Protein AF-A0A5S3Y9M4-F1 (afdb_monomer_lite)

Sequence (148 aa):
IIEPTGKFFPDQVSSVEQMASTVFKRVSHYAGMQSWPISVVNPQQHMQQQSMPKFTFVDEIRGEKAQLVNAPAIDMQLSYNPNQINQPQDLVASFAGSLATVMIYHRGILPPGGEAQVAAASDALACFLGFGVMMSNTVYQFKGGCGS

Structure (mmCIF, N/CA/C/O backbone):
data_AF-A0A5S3Y9M4-F1
#
_entry.id   AF-A0A5S3Y9M4-F1
#
loop_
_atom_site.group_PDB
_atom_site.id
_atom_site.type_symbol
_atom_site.label_atom_id
_atom_site.label_alt_id
_atom_site.label_comp_id
_atom_site.label_asym_id
_atom_site.label_entity_id
_atom_site.label_seq_id
_atom_site.pdbx_PDB_ins_code
_atom_site.Cartn_x
_atom_site.Cartn_y
_atom_site.Cartn_z
_atom_site.occupancy
_atom_site.B_iso_or_equiv
_atom_site.auth_seq_id
_atom_site.auth_comp_id
_atom_site.auth_asym_id
_atom_site.auth_atom_id
_atom_site.pdbx_PDB_model_num
ATOM 1 N N . ILE A 1 1 ? -13.453 -0.375 -7.675 1.00 64.75 1 ILE A N 1
ATOM 2 C CA . ILE A 1 1 ? -13.479 0.693 -6.649 1.00 64.75 1 ILE A CA 1
ATOM 3 C C . ILE A 1 1 ? -13.809 0.022 -5.329 1.00 64.75 1 ILE A C 1
ATOM 5 O O . ILE A 1 1 ? -14.756 -0.758 -5.302 1.00 64.75 1 ILE A O 1
ATOM 9 N N . ILE A 1 2 ? -12.996 0.242 -4.299 1.00 74.31 2 ILE A N 1
ATOM 10 C CA . ILE A 1 2 ? -13.254 -0.259 -2.943 1.00 74.31 2 ILE A CA 1
ATOM 11 C C . ILE A 1 2 ? -14.020 0.835 -2.186 1.00 74.31 2 ILE A C 1
ATOM 13 O O . ILE A 1 2 ? -13.746 2.016 -2.385 1.00 74.31 2 ILE A O 1
ATOM 17 N N . GLU A 1 3 ? -14.960 0.464 -1.312 1.00 68.81 3 GLU A N 1
ATOM 18 C CA . GLU A 1 3 ? -15.726 1.411 -0.481 1.00 68.81 3 GLU A CA 1
ATOM 19 C C . GLU A 1 3 ? -15.494 1.166 1.022 1.00 68.81 3 GLU A C 1
ATOM 21 O O . GLU A 1 3 ? -15.241 0.024 1.414 1.00 68.81 3 GLU A O 1
ATOM 26 N N . PRO A 1 4 ? -15.598 2.190 1.894 1.00 64.75 4 PRO A N 1
ATOM 27 C CA . PRO A 1 4 ? -15.404 2.050 3.340 1.00 64.75 4 PRO A CA 1
ATOM 28 C C . PRO A 1 4 ? -16.650 1.466 4.031 1.00 64.75 4 PRO A C 1
ATOM 30 O O . PRO A 1 4 ? -17.170 2.022 4.995 1.00 64.75 4 PRO A O 1
ATOM 33 N N . THR A 1 5 ? -17.180 0.363 3.508 1.00 68.12 5 THR A N 1
ATOM 34 C CA . THR A 1 5 ? -18.410 -0.264 4.005 1.00 68.12 5 THR A CA 1
ATOM 35 C C . THR A 1 5 ? -18.120 -1.624 4.624 1.00 68.12 5 THR A C 1
ATOM 37 O O . THR A 1 5 ? -17.132 -2.283 4.290 1.00 68.12 5 THR A O 1
ATOM 40 N N . GLY A 1 6 ? -19.033 -2.101 5.476 1.00 66.19 6 GLY A N 1
ATOM 41 C CA . GLY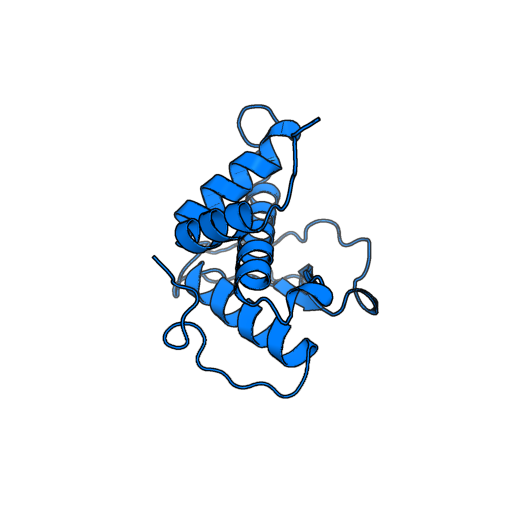 A 1 6 ? -18.958 -3.443 6.067 1.00 66.19 6 GLY A CA 1
ATOM 42 C C . GLY A 1 6 ? -18.935 -4.581 5.037 1.00 66.19 6 GLY A C 1
ATOM 43 O O . GLY A 1 6 ? -18.587 -5.700 5.378 1.00 66.19 6 GLY A O 1
ATOM 44 N N . LYS A 1 7 ? -19.237 -4.314 3.759 1.00 72.94 7 LYS A N 1
ATOM 45 C CA . LYS A 1 7 ? -19.050 -5.276 2.663 1.00 72.94 7 LYS A CA 1
ATOM 46 C C . LYS A 1 7 ? -17.567 -5.533 2.366 1.00 72.94 7 LYS A C 1
ATOM 48 O O . LYS A 1 7 ? -17.186 -6.667 2.093 1.00 72.94 7 LYS A O 1
ATOM 53 N N . PHE A 1 8 ? -16.740 -4.489 2.420 1.00 63.94 8 PHE A N 1
ATOM 54 C CA . PHE A 1 8 ? -15.296 -4.565 2.171 1.00 63.94 8 PHE A CA 1
ATOM 55 C C . PHE A 1 8 ? -14.483 -4.681 3.469 1.00 63.94 8 PHE A C 1
ATOM 57 O O . PHE A 1 8 ? -13.335 -5.114 3.436 1.00 63.94 8 PHE A O 1
ATOM 64 N N . PHE A 1 9 ? -15.080 -4.361 4.621 1.00 72.00 9 PHE A N 1
ATOM 65 C CA . PHE A 1 9 ? -14.468 -4.482 5.950 1.00 72.00 9 PHE A CA 1
ATOM 66 C C . PHE A 1 9 ? -15.463 -5.047 7.001 1.00 72.00 9 PHE A C 1
ATOM 68 O O . PHE A 1 9 ? -15.833 -4.330 7.923 1.00 72.00 9 PHE A O 1
ATOM 75 N N . PRO A 1 10 ? -15.942 -6.304 6.877 1.00 71.19 10 PRO A N 1
ATOM 76 C CA . PRO A 1 10 ? -16.890 -6.938 7.804 1.00 71.19 10 PRO A CA 1
ATOM 77 C C . PRO A 1 10 ? -16.314 -7.354 9.163 1.00 71.19 10 PRO A C 1
ATOM 79 O O . PRO A 1 10 ? -17.085 -7.752 10.036 1.00 71.19 10 PRO A O 1
ATOM 82 N N . ASP A 1 11 ? -14.991 -7.347 9.345 1.00 74.44 11 ASP A N 1
ATOM 83 C CA . ASP A 1 11 ? -14.381 -7.956 10.531 1.00 74.44 11 ASP A CA 1
ATOM 84 C C . ASP A 1 11 ? -14.655 -7.140 11.797 1.00 74.44 11 ASP A C 1
ATOM 86 O O . ASP A 1 11 ? -14.418 -5.933 11.843 1.00 74.44 11 ASP A O 1
ATOM 90 N N . GLN A 1 12 ? -15.086 -7.832 12.852 1.00 65.00 12 GLN A N 1
ATOM 91 C CA . GLN A 1 12 ? -15.108 -7.292 14.207 1.00 65.00 12 GLN A CA 1
ATOM 92 C C . GLN A 1 12 ? -13.809 -7.673 14.913 1.00 65.00 12 GLN A C 1
ATOM 94 O O . GLN A 1 12 ? -13.387 -8.829 14.881 1.00 65.00 12 GLN A O 1
ATOM 99 N N . VAL A 1 13 ? -13.167 -6.701 15.551 1.00 71.00 13 VAL A N 1
ATOM 100 C CA . VAL A 1 13 ? -11.873 -6.883 16.216 1.00 71.00 13 VAL A CA 1
ATOM 101 C C . VAL A 1 13 ? -11.935 -6.394 17.653 1.00 71.00 13 VAL A C 1
ATOM 103 O O . VAL A 1 13 ? -12.751 -5.545 18.003 1.00 71.00 13 VAL A O 1
ATOM 106 N N . SER A 1 14 ? -11.061 -6.956 18.483 1.00 69.00 14 SER A N 1
ATOM 107 C CA . SER A 1 14 ? -11.058 -6.755 19.935 1.00 69.00 14 SER A CA 1
ATOM 108 C C . SER A 1 14 ? -9.910 -5.871 20.435 1.00 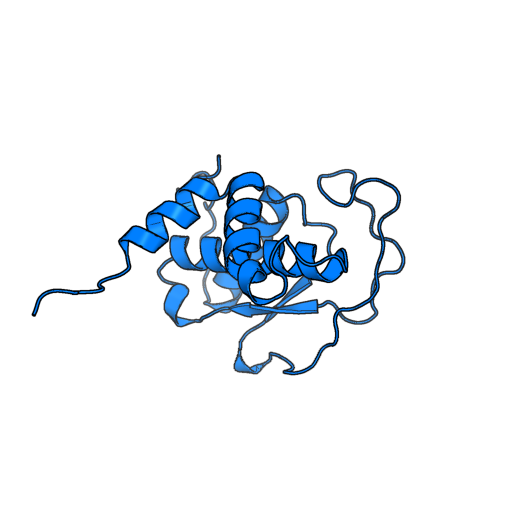69.00 14 SER A C 1
ATOM 110 O O . SER A 1 14 ? -9.907 -5.482 21.600 1.00 69.00 14 SER A O 1
ATOM 112 N N . SER A 1 15 ? -8.951 -5.523 19.567 1.00 81.38 15 SER A N 1
ATOM 113 C CA . SER A 1 15 ? -7.828 -4.636 19.890 1.00 81.38 15 SER A CA 1
ATOM 114 C C . SER A 1 15 ? -7.423 -3.734 18.722 1.00 81.38 15 SER A C 1
ATOM 116 O O . SER A 1 15 ? -7.753 -3.991 17.560 1.00 81.38 15 SER A O 1
ATOM 118 N N . VAL A 1 16 ? -6.668 -2.680 19.041 1.00 82.81 16 VAL A N 1
ATOM 119 C CA . VAL A 1 16 ? -6.135 -1.700 18.082 1.00 82.81 16 VAL A CA 1
ATOM 120 C C . VAL A 1 16 ? -5.191 -2.375 17.084 1.00 82.81 16 VAL A C 1
ATOM 122 O O . VAL A 1 16 ? -5.310 -2.175 15.877 1.00 82.81 16 VAL A O 1
ATOM 125 N N . GLU A 1 17 ? -4.291 -3.225 17.574 1.00 85.94 17 GLU A N 1
ATOM 126 C CA . GLU A 1 17 ? -3.337 -3.987 16.766 1.00 85.94 17 GLU A CA 1
ATOM 127 C C . GLU A 1 17 ? -4.059 -4.961 15.832 1.00 85.94 17 GLU A C 1
ATOM 129 O O . GLU A 1 17 ? -3.710 -5.085 14.654 1.00 85.94 17 GLU A O 1
ATOM 134 N N . GLN A 1 18 ? -5.099 -5.633 16.338 1.00 85.38 18 GLN A N 1
ATOM 135 C CA . GLN A 1 18 ? -5.902 -6.548 15.538 1.00 85.38 18 GLN A CA 1
ATOM 136 C C . GLN A 1 18 ? -6.652 -5.786 14.440 1.00 85.38 18 GLN A C 1
ATOM 138 O O . GLN A 1 18 ? -6.697 -6.267 13.306 1.00 85.38 18 GLN A O 1
ATOM 143 N N . MET A 1 19 ? -7.173 -4.587 14.732 1.00 85.69 19 MET A N 1
ATOM 144 C CA . MET A 1 19 ? -7.770 -3.718 13.714 1.00 85.69 19 MET A CA 1
ATOM 145 C C . MET A 1 19 ? -6.752 -3.345 12.641 1.00 85.69 19 MET A C 1
ATOM 147 O O . MET A 1 19 ? -7.009 -3.574 11.461 1.00 85.69 19 MET A O 1
ATOM 151 N N . ALA A 1 20 ? -5.586 -2.829 13.039 1.00 89.31 20 ALA A N 1
ATOM 152 C CA . ALA A 1 20 ? -4.542 -2.403 12.112 1.00 89.31 20 ALA A CA 1
ATOM 153 C C . ALA A 1 20 ? -4.094 -3.548 11.196 1.00 89.31 20 ALA A C 1
ATOM 155 O O . ALA A 1 20 ? -4.087 -3.387 9.977 1.00 89.31 20 ALA A O 1
ATOM 156 N N . SER A 1 21 ? -3.803 -4.725 11.761 1.00 90.94 21 SER A N 1
ATOM 157 C CA . SER A 1 21 ? -3.412 -5.913 10.991 1.00 90.94 21 SER A CA 1
ATOM 158 C C . SER A 1 21 ? -4.505 -6.369 10.026 1.00 90.94 21 SER A C 1
ATOM 160 O O . SER A 1 21 ? -4.226 -6.696 8.873 1.00 90.94 21 SER A O 1
ATOM 162 N N . THR A 1 22 ? -5.761 -6.354 10.468 1.00 90.19 22 THR A N 1
ATOM 163 C CA . THR A 1 22 ? -6.903 -6.793 9.658 1.00 90.19 22 THR A CA 1
ATOM 164 C C . THR A 1 22 ? -7.167 -5.844 8.492 1.00 90.19 22 THR A C 1
ATOM 166 O O . THR A 1 22 ? -7.292 -6.282 7.346 1.00 90.19 22 THR A O 1
ATOM 169 N N . VAL A 1 23 ? -7.188 -4.536 8.759 1.00 90.06 23 VAL A N 1
ATOM 170 C CA . VAL A 1 23 ? -7.344 -3.511 7.721 1.00 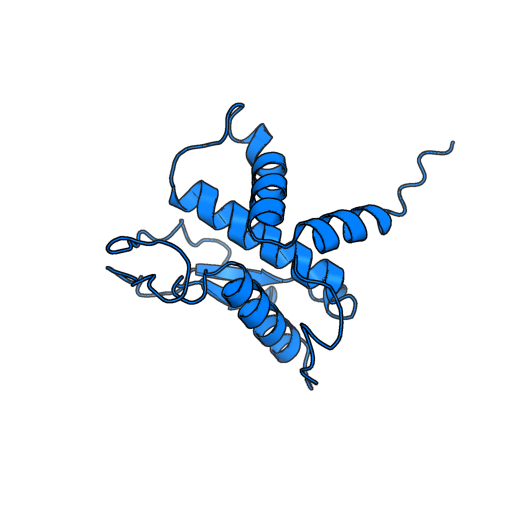90.06 23 VAL A CA 1
ATOM 171 C C . VAL A 1 23 ? -6.168 -3.563 6.751 1.00 90.06 23 VAL A C 1
ATOM 173 O O . VAL A 1 23 ? -6.392 -3.597 5.544 1.00 90.06 23 VAL A O 1
ATOM 176 N N . PHE A 1 24 ? -4.932 -3.658 7.249 1.00 93.25 24 PHE A N 1
ATOM 177 C CA . PHE A 1 24 ? -3.743 -3.762 6.406 1.00 93.25 24 PHE A CA 1
ATOM 178 C C . PHE A 1 24 ? -3.800 -4.975 5.472 1.00 93.25 24 PHE A C 1
ATOM 180 O O . PHE A 1 24 ? -3.581 -4.827 4.272 1.00 93.25 24 PHE A O 1
ATOM 187 N N . LYS A 1 25 ? -4.163 -6.162 5.981 1.00 93.44 25 LYS A N 1
ATOM 188 C CA . LYS A 1 25 ? -4.318 -7.374 5.157 1.00 93.44 25 LYS A CA 1
ATOM 189 C C . LYS A 1 25 ? -5.324 -7.175 4.026 1.00 93.44 25 LYS A C 1
ATOM 191 O O . LYS A 1 25 ? -5.050 -7.572 2.898 1.00 93.44 25 LYS A O 1
ATOM 196 N N . ARG A 1 26 ? -6.463 -6.533 4.303 1.00 91.75 26 ARG A N 1
ATOM 197 C CA . ARG A 1 26 ? -7.483 -6.230 3.285 1.00 91.75 26 ARG A CA 1
ATOM 198 C C . ARG A 1 26 ? -6.981 -5.234 2.252 1.00 91.75 26 ARG A C 1
ATOM 200 O O . ARG A 1 26 ? -7.125 -5.480 1.062 1.00 91.75 26 ARG A O 1
ATOM 207 N N . VAL A 1 27 ? -6.364 -4.141 2.696 1.00 93.50 27 VAL A N 1
ATOM 208 C CA . VAL A 1 27 ? -5.797 -3.123 1.802 1.00 93.50 27 VAL A CA 1
ATOM 209 C C . VAL A 1 27 ? -4.713 -3.735 0.914 1.00 93.50 27 VAL A C 1
ATOM 211 O O . VAL A 1 27 ? -4.755 -3.561 -0.300 1.00 93.50 27 VAL A O 1
ATOM 214 N N . SER A 1 28 ? -3.803 -4.521 1.491 1.00 94.88 28 SER A N 1
ATOM 215 C CA . SER A 1 28 ? -2.775 -5.249 0.748 1.00 94.88 28 SER A CA 1
ATOM 216 C C . SER A 1 28 ? -3.393 -6.209 -0.273 1.00 94.88 28 SER A C 1
ATOM 218 O O . SER A 1 28 ? -3.035 -6.169 -1.446 1.00 94.88 28 SER A O 1
ATOM 220 N N . HIS A 1 29 ? -4.399 -6.993 0.122 1.00 93.44 29 HIS A N 1
ATOM 221 C CA . HIS A 1 29 ? -5.101 -7.895 -0.789 1.00 93.44 29 HIS A CA 1
ATOM 222 C C . HIS A 1 29 ? -5.801 -7.152 -1.940 1.00 93.44 29 HIS A C 1
ATOM 224 O O . HIS A 1 29 ? -5.644 -7.526 -3.099 1.00 93.44 29 HIS A O 1
ATOM 230 N N . TYR A 1 30 ? -6.520 -6.062 -1.660 1.00 92.25 30 TYR A N 1
ATOM 231 C CA . TYR A 1 30 ? -7.192 -5.265 -2.693 1.00 92.25 30 TYR A CA 1
ATOM 232 C C . TYR A 1 30 ? -6.211 -4.555 -3.633 1.00 92.25 30 TYR A C 1
ATOM 234 O O . TYR A 1 30 ? -6.484 -4.452 -4.828 1.00 92.25 30 TYR A O 1
ATOM 242 N N . ALA A 1 31 ? -5.049 -4.131 -3.130 1.00 93.31 31 ALA A N 1
ATOM 243 C CA . ALA A 1 31 ? -3.960 -3.607 -3.953 1.00 93.31 31 ALA A CA 1
ATOM 244 C C . ALA A 1 31 ? -3.288 -4.694 -4.823 1.00 93.31 31 ALA A C 1
ATOM 246 O O . ALA A 1 31 ? -2.553 -4.377 -5.763 1.00 93.31 31 ALA A O 1
ATOM 247 N N . GLY A 1 32 ? -3.526 -5.976 -4.524 1.00 94.00 32 GLY A N 1
ATOM 248 C CA . GLY A 1 32 ? -2.806 -7.104 -5.105 1.00 94.00 32 GLY A CA 1
ATOM 249 C C . GLY A 1 32 ? -1.398 -7.280 -4.526 1.00 94.00 32 GLY A C 1
ATOM 250 O O . GLY A 1 32 ? -0.554 -7.894 -5.164 1.00 94.00 32 GLY A O 1
ATOM 251 N N . MET A 1 33 ? -1.106 -6.722 -3.356 1.00 95.50 33 MET A N 1
ATOM 252 C CA . MET A 1 33 ? 0.218 -6.725 -2.729 1.00 95.50 33 MET A CA 1
ATOM 253 C C . MET A 1 33 ? 0.374 -7.785 -1.629 1.00 95.50 33 MET A C 1
ATOM 255 O O . MET A 1 33 ? 1.330 -7.738 -0.864 1.00 95.50 33 MET A O 1
ATOM 259 N N . GLN A 1 34 ? -0.514 -8.778 -1.554 1.00 94.25 34 GLN A N 1
ATOM 260 C CA . GLN A 1 34 ? -0.478 -9.819 -0.517 1.00 94.25 34 GLN A CA 1
ATOM 261 C C . GLN A 1 34 ? 0.813 -10.655 -0.495 1.00 94.25 34 GLN A C 1
ATOM 263 O O . GLN A 1 34 ? 1.148 -11.215 0.543 1.00 94.25 34 GLN A O 1
ATOM 268 N N . SER A 1 35 ? 1.529 -10.738 -1.621 1.00 94.50 35 SER A N 1
ATOM 269 C CA . SER A 1 35 ? 2.814 -11.445 -1.727 1.00 94.50 35 SER A CA 1
ATOM 270 C C . SER A 1 35 ? 4.019 -10.568 -1.362 1.00 94.50 35 SER A C 1
ATOM 272 O O . SER A 1 35 ? 5.151 -11.042 -1.418 1.00 94.50 35 SER A O 1
ATOM 274 N N . TRP A 1 36 ? 3.817 -9.285 -1.042 1.00 95.12 36 TRP A N 1
ATOM 275 C CA . TRP A 1 36 ? 4.907 -8.391 -0.651 1.00 95.12 36 TRP A CA 1
ATOM 276 C C . TRP A 1 36 ? 5.332 -8.666 0.800 1.00 95.12 36 TRP A C 1
ATOM 278 O O . TRP A 1 36 ? 4.461 -8.828 1.656 1.00 95.12 36 TRP A O 1
ATOM 288 N N . PRO A 1 37 ? 6.644 -8.659 1.108 1.00 94.00 37 PRO A N 1
ATOM 289 C CA . PRO A 1 37 ? 7.170 -8.913 2.451 1.00 94.00 37 PRO A CA 1
ATOM 290 C C . PRO A 1 37 ? 7.036 -7.659 3.329 1.00 94.00 37 PRO A C 1
ATOM 292 O O . PRO A 1 37 ? 8.020 -6.986 3.649 1.00 94.00 37 PRO A O 1
ATOM 295 N N . ILE A 1 38 ? 5.794 -7.283 3.639 1.00 94.06 38 ILE A N 1
ATOM 296 C CA . ILE A 1 38 ? 5.450 -6.085 4.406 1.00 94.06 38 ILE A CA 1
ATOM 297 C C . ILE A 1 38 ? 4.602 -6.494 5.606 1.00 94.06 38 ILE A C 1
ATOM 299 O O . ILE A 1 38 ? 3.566 -7.145 5.466 1.00 94.06 38 ILE A O 1
ATOM 303 N N . SER A 1 39 ? 5.012 -6.040 6.785 1.00 92.00 39 SER A N 1
ATOM 304 C CA . SER A 1 39 ? 4.290 -6.243 8.036 1.00 92.00 39 SER A CA 1
ATOM 305 C C . SER A 1 39 ? 3.865 -4.905 8.629 1.00 92.00 39 SER A C 1
ATOM 307 O O . SER A 1 39 ? 4.535 -3.887 8.451 1.00 92.00 39 SER A O 1
ATOM 309 N N . VAL A 1 40 ? 2.734 -4.901 9.335 1.00 92.25 40 VAL A N 1
ATOM 310 C CA . VAL A 1 40 ? 2.280 -3.729 10.084 1.00 92.25 40 VAL A CA 1
ATOM 311 C C . VAL A 1 40 ? 2.596 -3.907 11.565 1.00 92.25 40 VAL A C 1
ATOM 313 O O . VAL A 1 40 ? 2.313 -4.961 12.135 1.00 92.25 40 VAL A O 1
ATOM 316 N N . VAL A 1 41 ? 3.179 -2.885 12.188 1.00 92.00 41 VAL A N 1
ATOM 317 C CA . VAL A 1 41 ? 3.605 -2.906 13.596 1.00 92.00 41 VAL A CA 1
ATOM 318 C C . VAL A 1 41 ? 3.106 -1.676 14.348 1.00 92.00 41 VAL A C 1
ATOM 320 O O . VAL A 1 41 ? 2.832 -0.629 13.757 1.00 92.00 41 VAL A O 1
ATOM 323 N N . ASN A 1 42 ? 2.992 -1.790 15.671 1.00 89.75 42 ASN A N 1
ATOM 324 C CA . ASN A 1 42 ? 2.692 -0.645 16.526 1.00 89.75 42 ASN A CA 1
ATOM 325 C C . ASN A 1 42 ? 3.849 0.381 16.439 1.00 89.75 42 ASN A C 1
ATOM 327 O O . ASN A 1 42 ? 5.010 -0.036 16.415 1.00 89.75 42 ASN A O 1
ATOM 331 N N . PRO A 1 43 ? 3.586 1.704 16.427 1.00 87.19 43 PRO A N 1
ATOM 332 C CA . PRO A 1 43 ? 4.635 2.731 16.421 1.00 87.19 43 PRO A CA 1
ATOM 333 C C . PRO A 1 43 ? 5.722 2.557 17.486 1.00 87.19 43 PRO A C 1
ATOM 335 O O . PRO A 1 43 ? 6.874 2.887 17.233 1.00 87.19 43 PRO A O 1
ATOM 338 N N . GLN A 1 44 ? 5.379 2.015 18.659 1.00 86.56 44 GLN A N 1
ATOM 339 C CA . GLN A 1 44 ? 6.336 1.754 19.742 1.00 86.56 44 GLN A CA 1
ATOM 340 C C . GLN A 1 44 ? 7.320 0.620 19.421 1.00 86.56 44 GLN A C 1
ATOM 342 O O . GLN A 1 44 ? 8.396 0.551 20.006 1.00 86.56 44 GLN A O 1
ATOM 347 N N . GLN A 1 45 ? 6.941 -0.276 18.511 1.00 84.31 45 GLN A N 1
ATOM 348 C CA . GLN A 1 45 ? 7.732 -1.425 18.066 1.00 84.31 45 GLN A CA 1
ATOM 349 C C . GLN A 1 45 ? 8.412 -1.169 16.715 1.00 84.31 45 GLN A C 1
ATOM 351 O O . GLN A 1 45 ? 9.182 -2.008 16.251 1.00 84.31 45 GLN A O 1
ATOM 356 N N . HIS A 1 46 ? 8.115 -0.035 16.072 1.00 83.25 46 HIS A N 1
ATOM 357 C CA . HIS A 1 46 ? 8.634 0.299 14.754 1.00 83.25 46 HIS A CA 1
ATOM 358 C C . HIS A 1 46 ? 10.132 0.583 14.827 1.00 83.25 46 HIS A C 1
ATOM 360 O O . HIS A 1 46 ? 10.589 1.486 15.530 1.00 83.25 46 HIS A O 1
ATOM 366 N N . MET A 1 47 ? 10.913 -0.202 14.090 1.00 76.38 47 MET A N 1
ATOM 367 C CA . MET A 1 47 ? 12.352 0.004 13.995 1.00 76.38 47 MET A CA 1
ATOM 368 C C . MET A 1 47 ? 12.629 1.166 13.032 1.00 76.38 47 MET A C 1
ATOM 370 O O . MET A 1 47 ? 12.423 1.038 11.829 1.00 76.38 47 MET A O 1
ATOM 374 N N . GLN A 1 48 ? 13.127 2.296 13.550 1.00 63.78 48 GLN A N 1
ATOM 375 C CA . GLN A 1 48 ? 13.271 3.558 12.798 1.00 63.78 48 GLN A CA 1
ATOM 376 C C . GLN A 1 48 ? 14.231 3.520 11.592 1.00 63.78 48 GLN A C 1
ATOM 378 O O . GLN A 1 48 ? 14.297 4.495 10.849 1.00 63.78 48 GLN A O 1
ATOM 383 N N . GLN A 1 49 ? 14.950 2.424 11.343 1.00 54.59 49 GLN A N 1
ATOM 384 C CA . GLN A 1 49 ? 15.842 2.306 10.190 1.00 54.59 49 GLN A CA 1
ATOM 385 C C . GLN A 1 49 ? 15.867 0.879 9.640 1.00 54.59 49 GLN A C 1
ATOM 387 O O . GLN A 1 49 ? 16.683 0.046 10.026 1.00 54.59 49 GLN A O 1
ATOM 392 N N . GLN A 1 50 ? 14.995 0.623 8.669 1.00 62.94 50 GLN A N 1
ATOM 393 C CA . GLN A 1 50 ? 15.196 -0.429 7.681 1.00 62.94 50 GLN A CA 1
ATOM 394 C C . GLN A 1 50 ? 15.377 0.267 6.331 1.00 62.94 50 GLN A C 1
ATOM 396 O O . GLN A 1 50 ? 14.436 0.840 5.787 1.00 62.94 50 GLN A O 1
ATOM 401 N N . SER A 1 51 ? 16.598 0.265 5.791 1.00 74.56 51 SER A N 1
ATOM 402 C CA . SER A 1 51 ? 16.794 0.576 4.370 1.00 74.56 51 SER A CA 1
ATOM 403 C C . SER A 1 51 ? 15.887 -0.337 3.544 1.00 74.56 51 SER A C 1
ATOM 405 O O . SER A 1 51 ? 15.747 -1.503 3.915 1.00 74.56 51 SER A O 1
ATOM 407 N N . MET A 1 52 ? 15.310 0.154 2.441 1.00 80.81 52 MET A N 1
ATOM 408 C CA . MET A 1 52 ? 14.381 -0.636 1.626 1.00 80.81 52 MET A CA 1
ATOM 409 C C . MET A 1 52 ? 14.993 -2.013 1.286 1.00 80.81 52 MET A C 1
ATOM 411 O O . MET A 1 52 ? 16.012 -2.055 0.586 1.00 80.81 52 MET A O 1
ATOM 415 N N . PRO A 1 53 ? 14.431 -3.134 1.788 1.00 84.88 53 PRO A N 1
ATOM 416 C CA . PRO A 1 53 ? 14.935 -4.458 1.464 1.00 84.88 53 PRO A CA 1
ATOM 417 C C . PRO A 1 53 ? 14.884 -4.707 -0.040 1.00 84.88 53 PRO A C 1
ATOM 419 O O . PRO A 1 53 ? 13.931 -4.331 -0.725 1.00 84.88 53 PRO A O 1
ATOM 422 N N . LYS A 1 54 ? 15.919 -5.377 -0.547 1.00 85.56 54 LYS A N 1
ATOM 423 C CA . LYS A 1 54 ? 15.962 -5.844 -1.930 1.00 85.56 54 LYS A CA 1
ATOM 424 C C . LYS A 1 54 ? 15.269 -7.198 -2.009 1.00 85.56 54 LYS A C 1
ATOM 426 O O . LYS A 1 54 ? 15.754 -8.164 -1.434 1.00 85.56 54 LYS A O 1
ATOM 431 N N . PHE A 1 55 ? 14.168 -7.244 -2.739 1.00 91.44 55 PHE A N 1
ATOM 432 C CA . PHE A 1 55 ? 13.455 -8.459 -3.120 1.00 91.44 55 PHE A CA 1
ATOM 433 C C . PHE A 1 55 ? 12.999 -8.318 -4.572 1.00 91.44 55 PHE A C 1
ATOM 435 O O . PHE A 1 55 ? 13.104 -7.239 -5.153 1.00 91.44 55 PHE A O 1
ATOM 442 N N . THR A 1 56 ? 12.544 -9.402 -5.185 1.00 93.19 56 THR A N 1
ATOM 443 C CA . THR A 1 56 ? 12.121 -9.413 -6.592 1.00 93.19 56 THR A CA 1
ATOM 444 C C . 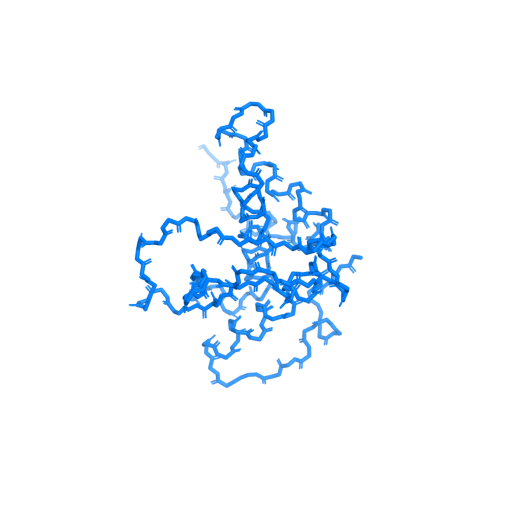THR A 1 56 ? 10.890 -10.287 -6.768 1.00 93.19 56 THR A C 1
ATOM 446 O O . THR A 1 56 ? 10.529 -11.040 -5.871 1.00 93.19 56 THR A O 1
ATOM 449 N N . PHE A 1 57 ? 10.258 -10.221 -7.933 1.00 94.31 57 PHE A N 1
ATOM 450 C CA . PHE A 1 57 ? 9.189 -11.137 -8.322 1.00 94.31 57 PHE A CA 1
ATOM 451 C C . PHE A 1 57 ? 9.573 -11.833 -9.626 1.00 94.31 57 PHE A C 1
ATOM 453 O O . PHE A 1 57 ? 10.420 -11.317 -10.355 1.00 94.31 57 PHE A O 1
ATOM 460 N N . VAL A 1 58 ? 8.973 -12.993 -9.904 1.00 89.56 58 VAL A N 1
ATOM 461 C CA . VAL A 1 58 ? 9.220 -13.730 -11.158 1.00 89.56 58 VAL A CA 1
ATOM 462 C C . VAL A 1 58 ? 8.748 -12.913 -12.366 1.00 89.56 58 VAL A C 1
ATOM 464 O O . VAL A 1 58 ? 9.570 -12.501 -13.176 1.00 89.56 58 VAL A O 1
ATOM 467 N N . ASP A 1 59 ? 7.442 -12.633 -12.439 1.00 86.69 59 ASP A N 1
ATOM 468 C CA . ASP A 1 59 ? 6.810 -11.936 -13.568 1.00 86.69 59 ASP A CA 1
ATOM 469 C C . ASP A 1 59 ? 5.937 -10.773 -13.080 1.00 86.69 59 ASP A C 1
ATOM 471 O O . ASP A 1 59 ? 6.190 -9.601 -13.363 1.00 86.69 59 ASP A O 1
ATOM 475 N N . GLU A 1 60 ? 4.893 -11.096 -12.312 1.00 90.94 60 GLU A N 1
ATOM 476 C CA . GLU A 1 60 ? 3.936 -10.125 -11.793 1.00 90.94 60 GLU A CA 1
ATOM 477 C C . GLU A 1 60 ? 4.346 -9.665 -10.390 1.00 90.94 60 GLU A C 1
ATOM 479 O O . GLU A 1 60 ? 4.599 -10.475 -9.499 1.00 90.94 60 GLU A O 1
ATOM 484 N N . ILE A 1 61 ? 4.361 -8.348 -10.172 1.00 91.56 61 ILE A N 1
ATOM 485 C CA . ILE A 1 61 ? 4.598 -7.761 -8.843 1.00 91.56 61 ILE A CA 1
ATOM 486 C C . ILE A 1 61 ? 3.305 -7.602 -8.035 1.00 91.56 61 ILE A C 1
ATOM 488 O O . ILE A 1 61 ? 3.356 -7.184 -6.887 1.00 91.56 61 ILE A O 1
ATOM 492 N N . ARG A 1 62 ? 2.131 -7.864 -8.623 1.00 93.38 62 ARG A N 1
ATOM 493 C CA . ARG A 1 62 ? 0.830 -7.705 -7.959 1.00 93.38 62 ARG A CA 1
ATOM 494 C C . ARG A 1 62 ? -0.182 -8.744 -8.432 1.00 93.38 62 ARG A C 1
ATOM 496 O O . ARG A 1 62 ? -0.092 -9.205 -9.561 1.00 93.38 62 ARG A O 1
ATOM 503 N N . GLY A 1 63 ? -1.191 -9.019 -7.615 1.00 91.25 63 GLY A N 1
ATOM 504 C CA . GLY A 1 63 ? -2.259 -9.973 -7.903 1.00 91.25 63 GLY A CA 1
ATOM 505 C C . GLY A 1 63 ? -1.939 -11.383 -7.411 1.00 91.25 63 GLY A C 1
ATOM 506 O O . GLY A 1 63 ? -0.885 -11.644 -6.841 1.00 91.25 63 GLY A O 1
ATOM 507 N N . GLU A 1 64 ? -2.876 -12.308 -7.607 1.00 90.38 64 GLU A N 1
ATOM 508 C CA . GLU A 1 64 ? -2.776 -13.684 -7.089 1.00 90.38 64 GLU A CA 1
ATOM 509 C C . GLU A 1 64 ? -1.607 -14.486 -7.675 1.00 90.38 64 GLU A C 1
ATOM 511 O O . GLU A 1 64 ? -1.141 -15.437 -7.054 1.00 90.38 64 GLU A O 1
ATOM 516 N N . LYS A 1 65 ? -1.114 -14.093 -8.853 1.00 92.00 65 LYS A N 1
ATOM 517 C CA . LYS A 1 65 ? 0.015 -14.745 -9.524 1.00 92.00 65 LYS A CA 1
ATOM 518 C C . LYS A 1 65 ? 1.372 -14.165 -9.125 1.00 92.00 65 LYS A C 1
ATOM 520 O O . LYS A 1 65 ? 2.391 -14.676 -9.581 1.00 92.00 65 LYS A O 1
ATOM 525 N N . ALA A 1 66 ? 1.408 -13.121 -8.294 1.00 93.50 66 ALA A N 1
ATOM 526 C CA . ALA A 1 66 ? 2.660 -12.525 -7.854 1.00 93.50 66 ALA A CA 1
ATOM 527 C C . ALA A 1 66 ? 3.434 -13.497 -6.956 1.00 93.50 66 ALA A C 1
ATOM 529 O O . ALA A 1 66 ? 2.972 -13.868 -5.874 1.00 93.50 66 ALA A O 1
ATOM 530 N N . GLN A 1 67 ? 4.629 -13.884 -7.400 1.00 93.69 67 GLN A N 1
ATOM 531 C CA . GLN A 1 67 ? 5.503 -14.820 -6.694 1.00 93.69 67 GLN A CA 1
ATOM 532 C C . GLN A 1 67 ? 6.773 -14.106 -6.251 1.00 93.69 67 GLN A C 1
ATOM 534 O O . GLN A 1 67 ? 7.585 -13.699 -7.085 1.00 93.69 67 GLN A O 1
ATOM 539 N N . LEU A 1 68 ? 6.916 -13.943 -4.935 1.00 93.44 68 LEU A N 1
ATOM 540 C CA . LEU A 1 68 ? 8.078 -13.322 -4.316 1.00 93.44 68 LEU A CA 1
ATOM 541 C C . LEU A 1 68 ? 9.302 -14.232 -4.460 1.00 93.44 68 LEU A C 1
ATOM 543 O O . LEU A 1 68 ? 9.272 -15.409 -4.106 1.00 93.44 68 LEU A O 1
ATOM 547 N N . VAL A 1 69 ? 10.393 -13.650 -4.936 1.00 92.06 69 VAL A N 1
ATOM 548 C CA . VAL A 1 69 ? 11.709 -14.269 -5.077 1.00 92.06 69 VAL A CA 1
ATOM 549 C C . VAL A 1 69 ? 12.696 -13.465 -4.243 1.00 92.06 69 VAL A C 1
ATOM 551 O O . VAL A 1 69 ? 12.642 -12.234 -4.219 1.00 92.06 69 VAL A O 1
ATOM 554 N N . ASN A 1 70 ? 13.616 -14.157 -3.573 1.00 89.75 70 ASN A N 1
ATOM 555 C CA . ASN A 1 70 ? 14.594 -13.551 -2.668 1.00 89.75 70 ASN A CA 1
ATOM 556 C C . ASN A 1 70 ? 13.912 -12.732 -1.562 1.00 89.75 70 ASN A C 1
ATOM 558 O O . ASN A 1 70 ? 14.201 -11.550 -1.377 1.00 89.75 70 ASN A O 1
ATOM 562 N N . ALA A 1 71 ? 12.975 -13.365 -0.851 1.00 89.19 71 ALA A N 1
ATOM 563 C CA . ALA A 1 71 ? 12.331 -12.753 0.303 1.00 89.19 71 ALA A CA 1
ATOM 564 C C . ALA A 1 71 ? 13.391 -12.285 1.322 1.00 89.19 71 ALA A C 1
ATOM 566 O O . ALA A 1 71 ? 14.361 -13.011 1.574 1.00 89.19 71 ALA A O 1
ATOM 567 N N . PRO A 1 72 ? 13.241 -11.082 1.900 1.00 89.31 72 PRO A N 1
ATOM 568 C CA . PRO A 1 72 ? 14.165 -10.603 2.913 1.00 89.31 72 PRO A CA 1
ATOM 569 C C . PRO A 1 72 ? 14.029 -11.436 4.193 1.00 89.31 72 PRO A C 1
ATOM 571 O O . PRO A 1 72 ? 12.975 -11.996 4.480 1.00 89.31 72 PRO A O 1
ATOM 574 N N . ALA A 1 73 ? 15.093 -11.489 4.998 1.00 87.69 73 ALA A N 1
ATOM 575 C CA . ALA A 1 73 ? 15.057 -12.181 6.291 1.00 87.69 73 ALA A CA 1
ATOM 576 C C . ALA A 1 73 ? 14.097 -11.520 7.297 1.00 87.69 73 ALA A C 1
ATOM 578 O O . ALA A 1 73 ? 13.619 -12.173 8.221 1.00 87.69 73 ALA A O 1
ATOM 579 N N . ILE A 1 74 ? 13.852 -10.218 7.131 1.00 86.25 74 ILE A N 1
ATOM 580 C CA . ILE A 1 74 ? 12.929 -9.433 7.944 1.00 86.25 74 ILE A CA 1
ATOM 581 C C . ILE A 1 74 ? 12.041 -8.644 6.989 1.00 86.25 74 ILE A C 1
ATOM 583 O O . ILE A 1 74 ? 12.551 -7.936 6.115 1.00 86.25 74 ILE A O 1
ATOM 587 N N . ASP A 1 75 ? 10.730 -8.758 7.180 1.00 89.44 75 ASP A N 1
ATOM 588 C CA . ASP A 1 75 ? 9.749 -7.974 6.439 1.00 89.44 75 ASP A CA 1
ATOM 589 C C . ASP A 1 75 ? 9.944 -6.478 6.681 1.00 89.44 75 ASP A C 1
ATOM 591 O O . ASP A 1 75 ? 10.318 -6.032 7.771 1.00 89.44 75 ASP A O 1
ATOM 595 N N . MET A 1 76 ? 9.622 -5.693 5.659 1.00 89.56 76 MET A N 1
ATOM 596 C CA . MET A 1 76 ? 9.555 -4.247 5.781 1.00 89.56 76 MET A CA 1
ATOM 597 C C . MET A 1 76 ? 8.425 -3.872 6.738 1.00 89.56 76 MET A C 1
ATOM 599 O O . MET A 1 76 ? 7.278 -4.278 6.546 1.00 89.56 76 MET A O 1
ATOM 603 N N . GLN A 1 77 ? 8.741 -3.085 7.759 1.00 91.06 77 GLN A N 1
ATOM 604 C CA . GLN A 1 77 ? 7.753 -2.666 8.744 1.00 91.06 77 GLN A CA 1
ATOM 605 C C . GLN A 1 77 ? 7.104 -1.335 8.361 1.00 91.06 77 GLN A C 1
ATOM 607 O O . GLN A 1 77 ? 7.773 -0.305 8.254 1.00 91.06 77 GLN A O 1
ATOM 612 N N . LEU A 1 78 ? 5.781 -1.342 8.242 1.00 91.12 78 LEU A N 1
ATOM 613 C CA . LEU A 1 78 ? 4.958 -0.138 8.230 1.00 91.12 78 LEU A CA 1
ATOM 614 C C . LEU A 1 78 ? 4.355 0.071 9.618 1.00 91.12 78 LEU A C 1
ATOM 616 O O . LEU A 1 78 ? 3.820 -0.855 10.223 1.00 91.12 78 LEU A O 1
ATOM 620 N N . SER A 1 79 ? 4.419 1.295 10.126 1.00 91.38 79 SER A N 1
ATOM 621 C CA . SER A 1 79 ? 3.658 1.684 11.311 1.00 91.38 79 SER A CA 1
ATOM 622 C C . SER A 1 79 ? 2.325 2.312 10.908 1.00 91.38 79 SER A C 1
ATOM 624 O O . SER A 1 79 ? 2.132 2.745 9.772 1.00 91.38 79 SER A O 1
ATOM 626 N N . TYR A 1 80 ? 1.378 2.334 11.840 1.00 89.38 80 TYR A N 1
ATOM 627 C CA . TYR A 1 80 ? 0.080 2.990 11.677 1.00 89.38 80 TYR A CA 1
ATOM 628 C C . TYR A 1 80 ? -0.101 4.069 12.737 1.00 89.38 80 TYR A C 1
ATOM 630 O O . TYR A 1 80 ? 0.488 3.990 13.811 1.00 89.38 80 TYR A O 1
ATOM 638 N N . ASN A 1 81 ? -0.955 5.059 12.478 1.00 87.62 81 ASN A N 1
ATOM 639 C CA . ASN A 1 81 ? -1.331 6.035 13.495 1.00 87.62 81 ASN A CA 1
ATOM 640 C C . ASN A 1 81 ? -2.455 5.459 14.382 1.00 87.62 81 ASN A C 1
ATOM 642 O O . ASN A 1 81 ? -3.568 5.262 13.886 1.00 87.62 81 ASN A O 1
ATOM 646 N N . PRO A 1 82 ? -2.232 5.228 15.690 1.00 84.75 82 PRO A N 1
ATOM 647 C CA . PRO A 1 82 ? -3.255 4.664 16.571 1.00 84.75 82 PRO A CA 1
ATOM 648 C C . PRO A 1 82 ? -4.501 5.551 16.690 1.00 84.75 82 PRO A C 1
ATOM 650 O O . PRO A 1 82 ? -5.597 5.046 16.917 1.00 84.75 82 PRO A O 1
ATOM 653 N N . ASN A 1 83 ? -4.372 6.864 16.467 1.00 83.00 83 ASN A N 1
ATOM 654 C CA . ASN A 1 83 ? -5.505 7.793 16.514 1.00 83.00 83 ASN A CA 1
ATOM 655 C C . ASN A 1 83 ? -6.494 7.591 15.352 1.00 83.00 83 ASN A C 1
ATOM 657 O O . ASN A 1 83 ? -7.651 7.995 15.453 1.00 83.00 83 ASN A O 1
ATOM 661 N N . GLN A 1 84 ? -6.064 6.952 14.260 1.00 78.12 84 GLN A N 1
ATOM 662 C CA . GLN A 1 84 ? -6.912 6.651 13.103 1.00 78.12 84 GLN A CA 1
ATOM 663 C C . GLN A 1 84 ? -7.674 5.331 13.258 1.00 78.12 84 GLN A C 1
ATOM 665 O O . GLN A 1 84 ? -8.476 4.990 12.396 1.00 78.12 84 GLN A O 1
ATOM 670 N N . ILE A 1 85 ? -7.477 4.577 14.347 1.00 77.88 85 ILE A N 1
ATOM 671 C CA . ILE A 1 85 ? -8.092 3.250 14.479 1.00 77.88 85 ILE A CA 1
ATOM 672 C C . ILE A 1 85 ? -9.624 3.307 14.525 1.00 77.88 85 ILE A C 1
ATOM 674 O O . ILE A 1 85 ? -10.295 2.433 13.984 1.00 77.88 85 ILE A O 1
ATOM 678 N N . ASN A 1 86 ? -10.171 4.376 15.110 1.00 73.62 86 ASN A N 1
ATOM 679 C CA . ASN A 1 86 ? -11.612 4.633 15.164 1.00 73.62 86 ASN A CA 1
ATOM 680 C C . ASN A 1 86 ? -12.146 5.262 13.864 1.00 73.62 86 ASN A C 1
ATOM 682 O O . ASN A 1 86 ? -13.342 5.507 13.737 1.00 73.62 86 ASN A O 1
ATOM 686 N N . GLN A 1 87 ? -11.259 5.536 12.906 1.00 80.69 87 GLN A N 1
ATOM 687 C CA . GLN A 1 87 ? -11.553 6.135 11.610 1.00 80.69 87 GLN A CA 1
ATOM 688 C C . GLN A 1 87 ? -11.011 5.217 10.508 1.00 80.69 87 GLN A C 1
ATOM 690 O O . GLN A 1 87 ? -10.009 5.528 9.864 1.00 80.69 87 GLN A O 1
ATOM 695 N N . PRO A 1 88 ? -11.657 4.060 10.269 1.00 73.31 88 PRO A N 1
ATOM 696 C CA . PRO A 1 88 ? -11.129 3.032 9.374 1.00 73.31 88 PRO A CA 1
ATOM 697 C C . PRO A 1 88 ? -10.874 3.548 7.952 1.00 73.31 88 PRO A C 1
ATOM 699 O O . PRO A 1 88 ? -10.000 3.032 7.268 1.00 73.31 88 PRO A O 1
ATOM 702 N N . GLN A 1 89 ? -11.586 4.590 7.517 1.00 78.38 89 GLN A N 1
ATOM 703 C CA . GLN A 1 89 ? -11.377 5.229 6.215 1.00 78.38 89 GLN A CA 1
ATOM 704 C C . GLN A 1 89 ? -9.994 5.894 6.122 1.00 78.38 89 GLN A C 1
ATOM 706 O O . GLN A 1 89 ? -9.275 5.683 5.145 1.00 78.38 89 GLN A O 1
ATOM 711 N N . ASP A 1 90 ? -9.596 6.621 7.168 1.00 83.69 90 ASP A N 1
ATOM 712 C CA . ASP A 1 90 ? -8.293 7.284 7.267 1.00 83.69 90 ASP A CA 1
ATOM 713 C C . ASP A 1 90 ? -7.162 6.263 7.384 1.00 83.69 90 ASP A C 1
ATOM 715 O O . ASP A 1 90 ? -6.099 6.423 6.780 1.00 83.69 90 ASP A O 1
ATOM 719 N N . LEU A 1 91 ? -7.406 5.183 8.130 1.00 86.19 91 LEU A N 1
ATOM 720 C CA . LEU A 1 91 ? -6.459 4.083 8.268 1.00 86.19 91 LEU A CA 1
ATOM 721 C C . LEU A 1 91 ? -6.238 3.363 6.927 1.00 86.19 91 LEU A C 1
ATOM 723 O O . LEU A 1 91 ? -5.099 3.104 6.542 1.00 86.19 91 LEU A O 1
ATOM 727 N N . VAL A 1 92 ? -7.317 3.092 6.183 1.00 89.00 92 VAL A N 1
ATOM 728 C CA . VAL A 1 92 ? -7.252 2.511 4.832 1.00 89.00 92 VAL A CA 1
ATOM 729 C C . VAL A 1 92 ? -6.477 3.418 3.881 1.00 89.00 92 VAL A C 1
ATOM 731 O O . VAL A 1 92 ? -5.586 2.932 3.188 1.00 89.00 92 VAL A O 1
ATOM 734 N N . ALA A 1 93 ? -6.778 4.719 3.863 1.00 88.12 93 ALA A N 1
ATOM 735 C CA . ALA A 1 93 ? -6.082 5.684 3.015 1.00 88.12 93 ALA A CA 1
ATOM 736 C C . ALA A 1 93 ? -4.582 5.760 3.350 1.00 88.12 93 ALA A C 1
ATOM 738 O O . ALA A 1 93 ? -3.742 5.715 2.454 1.00 88.12 93 ALA A O 1
ATOM 739 N N . SER A 1 94 ? -4.237 5.773 4.641 1.00 90.62 94 SER A N 1
ATOM 740 C CA . SER A 1 94 ? -2.845 5.809 5.107 1.00 90.62 94 SER A CA 1
ATOM 741 C C . SER A 1 94 ? -2.062 4.562 4.686 1.00 90.62 94 SER A C 1
ATOM 743 O O . SER A 1 94 ? -0.916 4.670 4.240 1.00 90.62 94 SER A O 1
ATOM 745 N N . PHE A 1 95 ? -2.672 3.375 4.763 1.00 93.81 95 PHE A N 1
ATOM 746 C CA . PHE A 1 95 ? -2.052 2.148 4.258 1.00 93.81 95 PHE A CA 1
ATOM 747 C C . PHE A 1 95 ? -1.950 2.125 2.735 1.00 93.81 95 PHE A C 1
ATOM 749 O O . PHE A 1 95 ? -0.906 1.737 2.220 1.00 93.81 95 PHE A O 1
ATOM 756 N N . ALA A 1 96 ? -2.983 2.563 2.013 1.00 93.38 96 ALA A N 1
ATOM 757 C CA . ALA A 1 96 ? -2.953 2.624 0.554 1.00 93.38 96 ALA A CA 1
ATOM 758 C C . ALA A 1 96 ? -1.827 3.544 0.052 1.00 93.38 96 ALA A C 1
ATOM 760 O O . ALA A 1 96 ? -1.047 3.134 -0.808 1.00 93.38 96 ALA A O 1
ATOM 761 N N . GLY A 1 97 ? -1.685 4.734 0.646 1.00 92.50 97 GLY A N 1
ATOM 762 C CA . GLY A 1 97 ? -0.582 5.654 0.358 1.00 92.50 97 GLY A CA 1
ATOM 763 C C . GLY A 1 97 ? 0.779 5.066 0.735 1.00 92.50 97 GLY A C 1
ATOM 764 O O . GLY A 1 97 ? 1.724 5.115 -0.044 1.00 92.50 97 GLY A O 1
ATOM 765 N N . SER A 1 98 ? 0.891 4.418 1.896 1.00 93.69 98 SER A N 1
ATOM 766 C CA . SER A 1 98 ? 2.153 3.796 2.320 1.00 93.69 98 SER A CA 1
ATOM 767 C C . SER A 1 98 ? 2.589 2.668 1.374 1.00 93.69 98 SER A C 1
ATOM 769 O O . SER A 1 98 ? 3.750 2.616 0.976 1.00 93.69 98 SER A O 1
ATOM 771 N N . LEU A 1 99 ? 1.664 1.805 0.945 1.00 94.81 99 LEU A N 1
ATOM 772 C CA . LEU A 1 99 ? 1.925 0.753 -0.042 1.00 94.81 99 LEU A CA 1
ATOM 773 C C . LEU A 1 99 ? 2.324 1.323 -1.412 1.00 94.81 99 LEU A C 1
ATOM 775 O O . LEU A 1 99 ? 3.257 0.822 -2.042 1.00 94.81 99 LEU A O 1
ATOM 779 N N . ALA A 1 100 ? 1.660 2.390 -1.862 1.00 94.38 100 ALA A N 1
ATOM 780 C CA . ALA A 1 100 ? 2.010 3.088 -3.094 1.00 94.38 100 ALA A CA 1
ATOM 781 C C . ALA A 1 100 ? 3.421 3.702 -3.027 1.00 94.38 100 ALA A C 1
ATOM 783 O O . ALA A 1 100 ? 4.229 3.502 -3.936 1.00 94.38 100 ALA A O 1
ATOM 784 N N . THR A 1 101 ? 3.764 4.358 -1.920 1.00 93.00 101 THR A N 1
ATOM 785 C CA . THR A 1 101 ? 5.109 4.895 -1.677 1.00 93.00 101 THR A CA 1
ATOM 786 C C . THR A 1 101 ? 6.165 3.787 -1.674 1.00 93.00 101 THR A C 1
ATOM 788 O O . THR A 1 101 ? 7.213 3.931 -2.304 1.00 93.00 101 THR A O 1
ATOM 791 N N . VAL A 1 102 ? 5.877 2.647 -1.037 1.00 93.00 102 VAL A N 1
ATOM 792 C CA . VAL A 1 102 ? 6.760 1.470 -1.066 1.00 93.00 102 VAL A CA 1
ATOM 793 C C . VAL A 1 102 ? 6.980 0.977 -2.498 1.00 93.00 102 VAL A C 1
ATOM 795 O O . VAL A 1 102 ? 8.117 0.689 -2.860 1.00 93.00 102 VAL A O 1
ATOM 798 N N . MET A 1 103 ? 5.948 0.933 -3.345 1.00 92.31 103 MET A N 1
ATOM 799 C CA . MET A 1 103 ? 6.106 0.555 -4.756 1.00 92.31 103 MET A CA 1
ATOM 800 C C . MET A 1 103 ? 7.005 1.516 -5.538 1.00 92.31 103 MET A C 1
ATOM 802 O O . MET A 1 103 ? 7.838 1.061 -6.325 1.00 92.31 103 MET A O 1
ATOM 806 N N . ILE A 1 104 ? 6.865 2.826 -5.314 1.00 92.00 104 ILE A N 1
ATOM 807 C CA . ILE A 1 104 ? 7.702 3.846 -5.963 1.00 92.00 104 ILE A CA 1
ATOM 808 C C . ILE A 1 104 ? 9.174 3.629 -5.595 1.00 92.00 104 ILE A C 1
ATOM 810 O O . ILE A 1 104 ? 10.025 3.509 -6.481 1.00 92.00 104 ILE A O 1
ATOM 814 N N . TYR A 1 105 ? 9.479 3.502 -4.301 1.00 91.44 105 TYR A N 1
ATOM 815 C CA . TYR A 1 105 ? 10.858 3.305 -3.850 1.00 91.44 105 TYR A CA 1
ATOM 816 C C . TYR A 1 105 ? 11.417 1.928 -4.216 1.00 91.44 105 TYR A C 1
ATOM 818 O O . TYR A 1 105 ? 12.586 1.831 -4.588 1.00 91.44 105 TYR A O 1
ATOM 826 N N . HIS A 1 106 ? 10.593 0.878 -4.209 1.00 91.12 106 HIS A N 1
ATOM 827 C CA . HIS A 1 106 ? 10.996 -0.449 -4.670 1.00 91.12 106 HIS A CA 1
ATOM 828 C C . HIS A 1 106 ? 11.387 -0.445 -6.153 1.00 91.12 106 HIS A C 1
ATOM 830 O O . HIS A 1 106 ? 12.367 -1.080 -6.542 1.00 91.12 106 HIS A O 1
ATOM 836 N N . ARG A 1 107 ? 10.667 0.315 -6.993 1.00 88.31 107 ARG A N 1
ATOM 837 C CA . ARG A 1 107 ? 10.995 0.459 -8.418 1.00 88.31 107 ARG A CA 1
ATOM 838 C C . ARG A 1 107 ? 12.336 1.164 -8.648 1.00 88.31 107 ARG A C 1
ATOM 840 O O . ARG A 1 107 ? 12.934 0.967 -9.712 1.00 88.31 107 ARG A O 1
ATOM 847 N N . GLY A 1 108 ? 12.771 1.992 -7.695 1.00 85.44 108 GLY A N 1
ATOM 848 C CA . GLY A 1 108 ? 14.016 2.762 -7.747 1.00 85.44 108 GLY A CA 1
ATOM 849 C C . GLY A 1 108 ? 14.017 3.899 -8.774 1.00 85.44 108 GLY A C 1
ATOM 850 O O . GLY A 1 108 ? 15.070 4.466 -9.050 1.00 85.44 108 GLY A O 1
ATOM 851 N N . ILE A 1 109 ? 12.859 4.221 -9.361 1.00 87.56 109 ILE A N 1
ATOM 852 C CA . ILE A 1 109 ? 12.685 5.333 -10.301 1.00 87.56 109 ILE A CA 1
ATOM 853 C C . ILE A 1 109 ? 11.729 6.329 -9.658 1.00 87.56 109 ILE A C 1
ATOM 855 O O . ILE A 1 109 ? 10.562 6.012 -9.432 1.00 87.56 109 ILE A O 1
ATOM 859 N N . LEU A 1 110 ? 12.232 7.528 -9.376 1.00 90.31 110 LEU A N 1
ATOM 860 C CA . LEU A 1 110 ? 11.420 8.613 -8.842 1.00 90.31 110 LEU A CA 1
ATOM 861 C C . LEU A 1 110 ? 10.422 9.127 -9.892 1.00 90.31 110 LEU A C 1
ATOM 863 O O . LEU A 1 110 ? 10.702 9.061 -11.095 1.00 90.31 110 LEU A O 1
ATOM 867 N N . PRO A 1 111 ? 9.267 9.662 -9.461 1.00 90.38 111 PRO A N 1
ATOM 868 C CA . PRO A 1 111 ? 8.305 10.262 -10.375 1.00 90.38 111 PRO A CA 1
ATOM 869 C C . PRO A 1 111 ? 8.888 11.491 -11.099 1.00 90.38 111 PRO A C 1
ATOM 871 O O . PRO A 1 111 ? 9.869 12.087 -10.636 1.00 90.38 111 PRO A O 1
ATOM 874 N N . PRO A 1 112 ? 8.280 11.919 -12.224 1.00 86.19 112 PRO A N 1
ATOM 875 C CA . PRO A 1 112 ? 8.611 13.196 -12.851 1.00 86.19 112 PRO A CA 1
ATOM 876 C C . PRO A 1 112 ? 8.528 14.332 -11.821 1.00 86.19 112 PRO A C 1
ATOM 878 O O . PRO A 1 112 ? 7.516 14.474 -11.145 1.00 86.19 112 PRO A O 1
ATOM 881 N N . GLY A 1 113 ? 9.597 15.120 -11.681 1.00 88.31 113 GLY A N 1
ATOM 882 C CA . GLY A 1 113 ? 9.720 16.141 -10.628 1.00 88.31 113 GLY A CA 1
ATOM 883 C C . GLY A 1 113 ? 10.432 15.679 -9.346 1.00 88.31 113 GLY A C 1
ATOM 884 O O . GLY A 1 113 ? 10.614 16.485 -8.436 1.00 88.31 113 GLY A O 1
ATOM 885 N N . GLY A 1 114 ? 10.900 14.427 -9.289 1.00 91.38 114 GLY A N 1
ATOM 886 C CA . GLY A 1 114 ? 11.782 13.916 -8.235 1.00 91.38 114 GLY A CA 1
ATOM 887 C C . GLY A 1 114 ? 11.082 13.678 -6.895 1.00 91.38 114 GLY A C 1
ATOM 888 O O . GLY A 1 114 ? 9.869 13.488 -6.838 1.00 91.38 114 GLY A O 1
ATOM 889 N N . GLU A 1 115 ? 11.855 13.700 -5.803 1.00 90.75 115 GLU A N 1
ATOM 890 C CA . GLU A 1 115 ? 11.369 13.446 -4.430 1.00 90.75 115 GLU A CA 1
ATOM 891 C C . GLU A 1 115 ? 10.184 14.344 -4.039 1.00 90.75 115 GLU A C 1
ATOM 893 O O . GLU A 1 115 ? 9.247 13.898 -3.382 1.00 90.75 115 GLU A O 1
ATOM 898 N N . ALA A 1 116 ? 10.169 15.595 -4.514 1.00 92.19 116 ALA A N 1
ATOM 899 C CA . ALA A 1 116 ? 9.092 16.547 -4.240 1.00 92.19 116 ALA A CA 1
ATOM 900 C C . ALA A 1 116 ? 7.715 16.080 -4.751 1.00 92.19 116 ALA A C 1
ATOM 902 O O . ALA A 1 116 ? 6.691 16.558 -4.270 1.00 92.19 116 ALA A O 1
ATOM 903 N N . GLN A 1 117 ? 7.682 15.158 -5.718 1.00 92.38 117 GLN A N 1
ATOM 904 C CA . GLN A 1 117 ? 6.453 14.633 -6.315 1.00 92.38 117 GLN A CA 1
ATOM 905 C C . GLN A 1 117 ? 6.081 13.235 -5.813 1.00 92.38 117 GLN A C 1
ATOM 907 O O . GLN A 1 117 ? 5.063 12.695 -6.240 1.00 92.38 117 GLN A O 1
ATOM 912 N N . VAL A 1 118 ? 6.848 12.641 -4.892 1.00 91.50 118 VAL A N 1
ATOM 913 C CA . VAL A 1 118 ? 6.559 11.291 -4.373 1.00 91.50 118 VAL A CA 1
ATOM 914 C C . VAL A 1 118 ? 5.196 11.232 -3.693 1.00 91.50 118 VAL A C 1
ATOM 916 O O . VAL A 1 118 ? 4.454 10.286 -3.936 1.00 91.50 118 VAL A O 1
ATOM 919 N N . ALA A 1 119 ? 4.824 12.255 -2.917 1.00 89.38 119 ALA A N 1
ATOM 920 C CA . ALA A 1 119 ? 3.510 12.314 -2.276 1.00 89.38 119 ALA A CA 1
ATOM 921 C C . ALA A 1 119 ? 2.369 12.301 -3.311 1.00 89.38 119 ALA A C 1
ATOM 923 O O . ALA A 1 119 ? 1.514 11.421 -3.279 1.00 89.38 119 ALA A O 1
ATOM 924 N N . ALA A 1 120 ? 2.413 13.202 -4.297 1.00 89.88 120 ALA A N 1
ATOM 925 C CA . ALA A 1 120 ? 1.391 13.283 -5.341 1.00 89.88 120 ALA A CA 1
ATOM 926 C C . ALA A 1 120 ? 1.338 12.018 -6.220 1.00 89.88 120 ALA A C 1
ATOM 928 O O . ALA A 1 120 ? 0.261 11.542 -6.582 1.00 89.88 120 ALA A O 1
ATOM 929 N N . ALA A 1 121 ? 2.498 11.442 -6.549 1.00 92.06 121 ALA A N 1
ATOM 930 C CA . ALA A 1 121 ? 2.580 10.191 -7.295 1.00 92.06 121 ALA A CA 1
ATOM 931 C C . ALA A 1 121 ? 2.019 9.007 -6.493 1.00 92.06 121 ALA A C 1
ATOM 933 O O . ALA A 1 121 ? 1.363 8.137 -7.067 1.00 92.06 121 ALA A O 1
ATOM 934 N N . SER A 1 122 ? 2.251 8.988 -5.179 1.00 92.38 122 SER A N 1
ATOM 935 C CA . SER A 1 122 ? 1.707 7.980 -4.273 1.00 92.38 122 SER A CA 1
ATOM 936 C C . SER A 1 122 ? 0.181 8.048 -4.220 1.00 92.38 122 SER A C 1
ATOM 938 O O . SER A 1 122 ? -0.475 7.022 -4.388 1.00 92.38 122 SER A O 1
ATOM 940 N N . ASP A 1 123 ? -0.398 9.248 -4.131 1.00 88.75 123 ASP A N 1
ATOM 941 C CA . ASP A 1 123 ? -1.854 9.434 -4.155 1.00 88.75 123 ASP A CA 1
ATOM 942 C C . ASP A 1 123 ? -2.475 8.963 -5.478 1.00 88.75 123 ASP A C 1
ATOM 944 O O . ASP A 1 123 ? -3.482 8.245 -5.491 1.00 88.75 123 ASP A O 1
ATOM 948 N N . ALA A 1 124 ? -1.852 9.311 -6.609 1.00 90.69 124 ALA A N 1
ATOM 949 C CA . ALA A 1 124 ? -2.292 8.860 -7.928 1.00 90.69 124 ALA A CA 1
ATOM 950 C C . ALA A 1 124 ? -2.207 7.329 -8.069 1.00 90.69 124 ALA A C 1
ATOM 952 O O . ALA A 1 124 ? -3.130 6.691 -8.587 1.00 90.69 124 ALA A O 1
ATOM 953 N N . LEU A 1 125 ? -1.129 6.720 -7.567 1.00 91.38 125 LEU A N 1
ATOM 954 C CA . LEU A 1 125 ? -0.958 5.272 -7.567 1.00 91.38 125 LEU A CA 1
ATOM 955 C C . LEU A 1 125 ? -1.972 4.591 -6.635 1.00 91.38 125 LEU A C 1
ATOM 957 O O . LEU A 1 125 ? -2.595 3.614 -7.040 1.00 91.38 125 LEU A O 1
ATOM 961 N N . ALA A 1 126 ? -2.234 5.131 -5.445 1.00 90.88 126 ALA A N 1
ATOM 962 C CA . ALA A 1 126 ? -3.271 4.635 -4.540 1.00 90.88 126 ALA A CA 1
ATOM 963 C C . ALA A 1 126 ? -4.670 4.676 -5.187 1.00 90.88 126 ALA A C 1
ATOM 965 O O . ALA A 1 126 ? -5.461 3.737 -5.033 1.00 90.88 126 ALA A O 1
ATOM 966 N N . CYS A 1 127 ? -4.963 5.709 -5.985 1.00 88.19 127 CYS A N 1
ATOM 967 C CA . CYS A 1 127 ? -6.185 5.769 -6.788 1.00 88.19 127 CYS A CA 1
ATOM 968 C C . CYS A 1 127 ? -6.246 4.637 -7.823 1.00 88.19 127 CYS A C 1
ATOM 970 O O . CYS A 1 127 ? -7.269 3.955 -7.921 1.00 88.19 127 CYS A O 1
ATOM 972 N N . PHE A 1 128 ? -5.147 4.397 -8.547 1.00 88.12 128 PHE A N 1
ATOM 973 C CA . PHE A 1 128 ? -5.028 3.305 -9.519 1.00 88.12 128 PHE A CA 1
ATOM 974 C C . PHE A 1 128 ? -5.200 1.915 -8.880 1.00 88.12 128 PHE A C 1
ATOM 976 O O . PHE A 1 128 ? -5.809 1.031 -9.481 1.00 88.12 128 PHE A O 1
ATOM 983 N N . LEU A 1 129 ? -4.749 1.731 -7.636 1.00 88.31 129 LEU A N 1
ATOM 984 C CA . LEU A 1 129 ? -4.945 0.498 -6.858 1.00 88.31 129 LEU A CA 1
ATOM 985 C C . LEU A 1 129 ? -6.397 0.284 -6.392 1.00 88.31 129 LEU A C 1
ATOM 987 O O . LEU A 1 129 ? -6.708 -0.751 -5.810 1.00 88.31 129 LEU A O 1
ATOM 991 N N . GLY A 1 130 ? -7.298 1.233 -6.655 1.00 84.00 130 GLY A N 1
ATOM 992 C CA . GLY A 1 130 ? -8.727 1.103 -6.373 1.00 84.00 130 GLY A CA 1
ATOM 993 C C . GLY A 1 130 ? -9.210 1.826 -5.116 1.00 84.00 130 GLY A C 1
ATOM 994 O O . GLY A 1 130 ? -10.394 1.696 -4.790 1.00 84.00 130 GLY A O 1
ATOM 995 N N . PHE A 1 131 ? -8.350 2.614 -4.458 1.00 84.94 131 PHE A N 1
ATOM 996 C CA . PHE A 1 131 ? -8.658 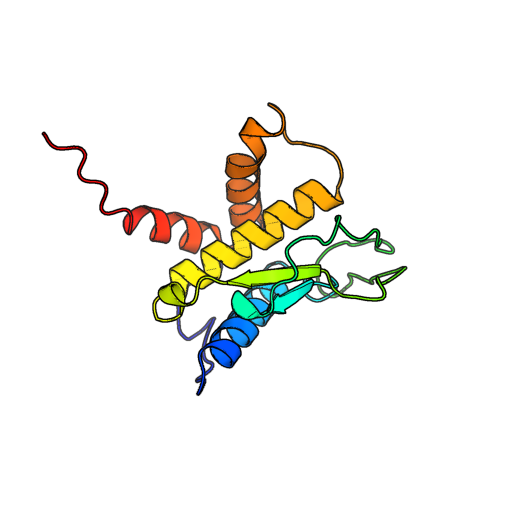3.356 -3.225 1.00 84.94 131 PHE A CA 1
ATOM 997 C C . PHE A 1 131 ? -9.026 4.829 -3.450 1.00 84.94 131 PHE A C 1
ATOM 999 O O . PHE A 1 131 ? -9.133 5.585 -2.488 1.00 84.94 131 PHE A O 1
ATOM 1006 N N . GLY A 1 132 ? -9.257 5.256 -4.697 1.00 72.88 132 GLY A N 1
ATOM 1007 C CA . GLY A 1 132 ? -9.530 6.666 -5.013 1.00 72.88 132 GLY A CA 1
ATOM 1008 C C . GLY A 1 132 ? -10.720 7.271 -4.254 1.00 72.88 132 GLY A C 1
ATOM 1009 O O . GLY A 1 132 ? -10.673 8.438 -3.872 1.00 72.88 132 GLY A O 1
ATOM 1010 N N . VAL A 1 133 ? -11.753 6.473 -3.953 1.00 70.19 133 VAL A N 1
ATOM 1011 C CA . VAL A 1 133 ? -12.899 6.918 -3.137 1.00 70.19 133 VAL A CA 1
ATOM 1012 C C . VAL A 1 133 ? -12.493 7.174 -1.683 1.00 70.19 133 VAL A C 1
ATOM 1014 O O . VAL A 1 133 ? -12.889 8.188 -1.116 1.00 70.19 133 VAL A O 1
ATOM 1017 N N . MET A 1 134 ? -11.662 6.316 -1.083 1.00 71.19 134 MET A N 1
ATOM 1018 C CA . MET A 1 134 ? -11.157 6.543 0.276 1.00 71.19 134 MET A CA 1
ATOM 1019 C C . MET A 1 134 ? -10.258 7.771 0.342 1.00 71.19 134 MET A C 1
ATOM 1021 O O . MET A 1 134 ? -10.464 8.611 1.208 1.00 71.19 134 MET A O 1
ATOM 1025 N N . MET A 1 135 ? -9.317 7.901 -0.597 1.00 67.06 135 MET A N 1
ATOM 1026 C CA . MET A 1 135 ? -8.396 9.042 -0.661 1.00 67.06 135 MET A CA 1
ATOM 1027 C C . MET A 1 135 ? -9.141 10.375 -0.824 1.00 67.06 135 MET A C 1
ATOM 1029 O O . MET A 1 135 ? -8.756 11.380 -0.241 1.00 67.06 135 MET A O 1
ATOM 1033 N N . SER A 1 136 ? -10.247 10.386 -1.573 1.00 62.41 136 SER A N 1
ATOM 1034 C CA . SER A 1 136 ? -11.072 11.590 -1.746 1.00 62.41 136 SER A CA 1
ATOM 1035 C C . SER A 1 136 ? -11.873 11.942 -0.485 1.00 62.41 136 SER A C 1
ATOM 1037 O O . SER A 1 136 ? -12.075 13.117 -0.185 1.00 62.41 136 SER A O 1
ATOM 1039 N N . ASN A 1 137 ? -12.315 10.938 0.279 1.00 59.81 137 ASN A N 1
ATOM 1040 C CA . ASN A 1 137 ? -13.112 11.148 1.489 1.00 59.81 137 ASN A CA 1
ATOM 1041 C C . ASN A 1 137 ? -12.271 11.614 2.688 1.00 59.81 137 ASN A C 1
ATOM 1043 O O . ASN A 1 137 ? -12.780 12.362 3.523 1.00 59.81 137 ASN A O 1
ATOM 1047 N N . THR A 1 138 ? -10.990 11.239 2.768 1.00 56.91 138 THR A N 1
ATOM 1048 C CA . THR A 1 138 ? -10.088 11.733 3.826 1.00 56.91 138 THR A CA 1
ATOM 1049 C C . THR A 1 138 ? -9.739 13.211 3.651 1.00 56.91 138 THR A C 1
ATOM 1051 O O . THR A 1 138 ? -9.634 13.935 4.640 1.00 56.91 138 THR A O 1
ATOM 1054 N N . VAL A 1 139 ? -9.665 13.708 2.408 1.00 48.50 139 VAL A N 1
ATOM 1055 C CA . VAL A 1 139 ? -9.518 15.147 2.110 1.00 48.50 139 VAL A CA 1
ATOM 1056 C C . VAL A 1 139 ? -10.702 15.954 2.661 1.00 48.50 139 VAL A C 1
ATOM 1058 O O . VAL A 1 139 ? -10.522 17.080 3.120 1.00 48.50 139 VAL A O 1
ATOM 1061 N N . TYR A 1 140 ? -11.900 15.363 2.715 1.00 41.78 140 TYR A N 1
ATOM 1062 C CA . TYR A 1 140 ? -13.094 16.010 3.270 1.00 41.78 140 TYR A CA 1
ATOM 1063 C C . TYR A 1 140 ? -13.070 16.135 4.806 1.00 41.78 140 TYR A C 1
ATOM 1065 O O . TYR A 1 140 ? -13.794 16.951 5.375 1.00 41.78 140 TYR A O 1
ATOM 1073 N N . GLN A 1 141 ? -12.220 15.363 5.491 1.00 41.09 141 GLN A N 1
ATOM 1074 C CA . GLN A 1 141 ? -11.987 15.485 6.934 1.00 41.09 141 GLN A CA 1
ATOM 1075 C C . GLN A 1 141 ? -10.926 16.532 7.302 1.00 41.09 141 GLN A C 1
ATOM 1077 O O . GLN A 1 141 ? -10.713 16.801 8.489 1.00 41.09 141 GLN A O 1
ATOM 1082 N N . PHE A 1 142 ? -10.296 17.186 6.321 1.00 37.31 142 PHE A N 1
ATOM 1083 C CA . PHE A 1 142 ? -9.433 18.327 6.590 1.00 37.31 142 PHE A CA 1
ATOM 1084 C C . PHE A 1 142 ? -10.287 19.515 7.067 1.00 37.31 142 PHE A C 1
ATOM 1086 O O . PHE A 1 142 ? -10.796 20.309 6.280 1.00 37.31 142 PHE A O 1
ATOM 1093 N N . LYS A 1 143 ? -10.436 19.670 8.391 1.00 40.41 143 LYS A N 1
ATOM 1094 C CA . LYS A 1 143 ? -10.996 20.87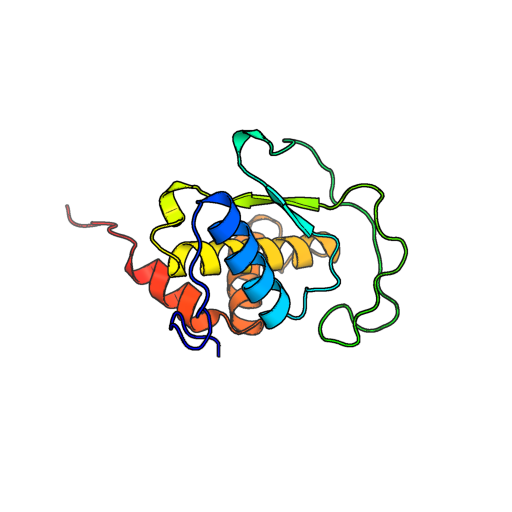0 9.045 1.00 40.41 143 LYS A CA 1
ATOM 1095 C C . LYS A 1 143 ? -10.004 22.045 8.994 1.00 40.41 143 LYS A C 1
ATOM 1097 O O . LYS A 1 143 ? -9.710 22.671 10.009 1.00 40.41 143 LYS A O 1
ATOM 1102 N N . GLY A 1 144 ? -9.449 22.324 7.819 1.00 42.41 144 GLY A N 1
ATOM 1103 C CA . GLY A 1 144 ? -8.612 23.490 7.566 1.00 42.41 144 GLY A CA 1
ATOM 1104 C C . GLY A 1 144 ? -9.490 24.707 7.325 1.00 42.41 144 GLY A C 1
ATOM 1105 O O . GLY A 1 144 ? -9.844 25.004 6.188 1.00 42.41 144 GLY A O 1
ATOM 1106 N N . GLY A 1 145 ? -9.859 25.403 8.399 1.00 47.66 145 GLY A N 1
ATOM 1107 C CA . GLY A 1 145 ? -10.397 26.753 8.308 1.00 47.66 145 GLY A CA 1
ATOM 1108 C C . GLY A 1 145 ? -9.313 27.709 7.816 1.00 47.66 145 GLY A C 1
ATOM 1109 O O . GLY A 1 145 ? -8.536 28.221 8.612 1.00 47.66 145 GLY A O 1
ATOM 1110 N N . CYS A 1 146 ? -9.266 27.968 6.512 1.00 57.31 146 CYS A N 1
ATOM 1111 C CA . CYS A 1 146 ? -8.665 29.189 5.983 1.00 57.31 146 CYS A CA 1
ATOM 1112 C C . CYS A 1 146 ? -9.786 30.224 5.860 1.00 57.31 146 CYS A C 1
ATOM 1114 O O . CYS A 1 146 ? -10.457 30.311 4.835 1.00 57.31 146 CYS A O 1
ATOM 1116 N N . GLY A 1 147 ? -10.036 30.941 6.956 1.00 51.81 147 GLY A N 1
ATOM 1117 C CA . GLY A 1 147 ? -11.124 31.908 7.064 1.00 51.81 147 GLY A CA 1
ATOM 1118 C C . GLY A 1 147 ? -10.933 32.903 8.206 1.00 51.81 147 GLY A C 1
ATOM 1119 O O . GLY A 1 147 ? -11.824 33.022 9.040 1.00 51.81 147 GLY A O 1
ATOM 1120 N N . SER A 1 148 ? -9.777 33.574 8.243 1.00 41.03 148 SER A N 1
ATOM 1121 C CA . SER A 1 148 ? -9.596 34.967 8.696 1.00 41.03 148 SER A CA 1
ATOM 1122 C C . SER A 1 148 ? -8.189 35.440 8.359 1.00 41.03 148 SER A C 1
ATOM 1124 O O . SER A 1 148 ? -7.250 34.729 8.787 1.00 41.03 148 SER A O 1
#

Foldseek 3Di:
DDDPDCVLVVDDDDDLQRLLQSLLCSLCVLLQNNQALEDEDEPVPDDPDDDLDDWDFDPDNGHPPTHIGPRDPHGHYDYFDSVCSVVSLVSSLVSLLVVLLSVCVNVVDADVVGPVCSSVSSLVSSVVSVSVVSSVVVVVVPPDPPDD

Secondary structure (DSSP, 8-state):
---SSTTT-----SSHHHHHHHHHHHHHHHHT-TTS-EEEE-GGG--S-------EESS-SSSTT--EES--SSPEEEE--GGGTT-HHHHHHHHHHHHHHHHHHHHT-PPTTGGGGHHHHHHHHHIIIIIHHHHHHHHTT-------

Organism: NCBI:txid151081

Radius of gyration: 15.75 Å; chains: 1; bounding box: 36×50×34 Å

pLDDT: mean 82.58, std 13.88, range [37.31, 95.5]